Protein AF-A0A1J3H1W9-F1 (afdb_monomer)

Nearest PDB structures (foldseek):
  5lpb-assembly1_A  TM=8.791E-01  e=2.752E-02  Arabidopsis thaliana
  5lpy-assembly1_A  TM=8.837E-01  e=3.633E-02  Arabidopsis thaliana
  6bfn-assembly2_B  TM=8.108E-01  e=3.894E-02  Homo sapiens
  6bfn-assembly1_A  TM=8.126E-01  e=4.796E-02  Homo sapiens
  4oh4-assembly1_A  TM=7.152E-01  e=7.799E-02  Arabidopsis thaliana

InterPro domains:
  IPR011009 Protein kinase-like domain superfamily [SSF56112] (64-117)

Secondary structure (DSSP, 8-state):
-------------S-----------------PPPHHHHHHHHHHHHHHHHHHHHHHHHHHHHHHHHHHH-------S---------HHHHHHHTTTT-GGGEEEEETTEEEE----TT--

Solvent-accessible surface area (backbone atoms only — not comparable to full-atom values): 8213 Å² total; per-residue (Å²): 139,86,78,91,77,87,77,88,73,82,90,83,82,87,76,82,89,81,88,87,84,88,87,83,93,70,84,78,78,75,79,73,79,51,69,67,59,54,52,52,51,52,54,50,51,54,52,50,52,52,51,50,51,52,51,52,51,51,48,51,51,52,48,55,50,44,60,73,72,45,80,84,75,97,70,94,76,92,79,90,86,76,94,78,74,55,68,69,54,53,33,58,24,19,58,70,70,32,74,90,31,51,77,48,73,57,100,89,43,77,40,68,50,63,58,70,100,80,81,129

Organism: Noccaea caerulescens (NCBI:txid107243)

Radius of gyration: 38.76 Å; Cα contacts (8 Å, |Δi|>4): 37; chains: 1; bounding box: 93×37×86 Å

Sequence (120 aa):
VCFFRWDGSEFLGAFGDTPSISPQESPSDGKTISTGAIVAIVVSVVVFVVVLALGLVIWKRRLSYKTILRPQTHDDMTSPQSLQFDFTTIEAATDNFSRNNKLGQGGFGEVYKGMLPNET

Mean predicted aligned error: 20.29 Å

pLDDT: mean 75.04, std 21.11, range [35.28, 98.31]

Foldseek 3Di:
DDDDDDDDDDPPDDDDDDDDDDDDDDPPPPPDPDPVNVVVVVVVVVVVVVVVVVVVVVVVVVVVVCVVVDPDDDDDDDDDDDPDDDPVQVCVQQVNVDPVQWPDQDPVGTDGGGDGPPDD

Structure (mmCIF, N/CA/C/O backbone):
data_AF-A0A1J3H1W9-F1
#
_entry.id   AF-A0A1J3H1W9-F1
#
loop_
_atom_site.gro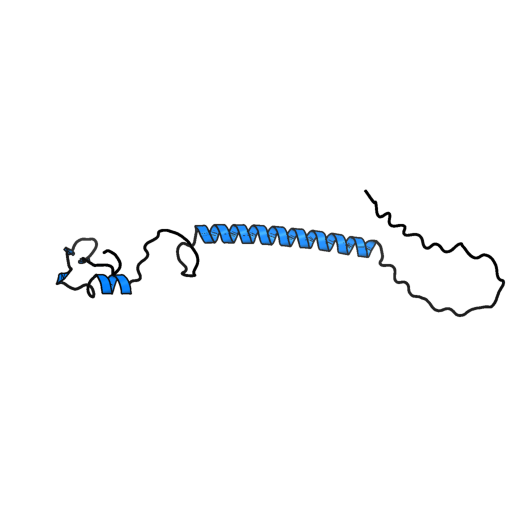up_PDB
_atom_site.id
_atom_site.type_symbol
_atom_site.label_atom_id
_atom_site.label_alt_id
_atom_site.label_comp_id
_atom_site.label_asym_id
_atom_site.label_entity_id
_atom_site.label_seq_id
_atom_site.pdbx_PDB_ins_code
_atom_site.Cartn_x
_atom_site.Cartn_y
_atom_site.Cartn_z
_atom_site.occupancy
_atom_site.B_iso_or_equiv
_atom_site.auth_seq_id
_atom_site.auth_comp_id
_atom_site.auth_asym_id
_atom_site.auth_atom_id
_atom_site.pdbx_PDB_model_num
ATOM 1 N N . VAL A 1 1 ? 22.747 29.450 -35.239 1.00 41.66 1 VAL A N 1
ATOM 2 C CA . VAL A 1 1 ? 22.534 27.988 -35.121 1.00 41.66 1 VAL A CA 1
ATOM 3 C C . VAL A 1 1 ? 23.808 27.329 -35.615 1.00 41.66 1 VAL A C 1
ATOM 5 O O . VAL A 1 1 ? 24.121 27.487 -36.786 1.00 41.66 1 VAL A O 1
ATOM 8 N N . CYS A 1 2 ? 24.604 26.735 -34.729 1.00 47.53 2 CYS A N 1
ATOM 9 C CA . CYS A 1 2 ? 25.845 26.062 -35.116 1.00 47.53 2 CYS A CA 1
ATOM 10 C C . CYS A 1 2 ? 25.562 24.563 -35.209 1.00 47.53 2 CYS A C 1
ATOM 12 O O . CYS A 1 2 ? 25.004 23.994 -34.273 1.00 47.53 2 CYS A O 1
ATOM 14 N N . PHE A 1 3 ? 25.925 23.940 -36.327 1.00 43.78 3 PHE A N 1
ATOM 15 C CA . PHE A 1 3 ? 25.802 22.499 -36.514 1.00 43.78 3 PHE A CA 1
ATOM 16 C C . PHE A 1 3 ? 27.185 21.875 -36.367 1.00 43.78 3 PHE A C 1
ATOM 18 O O . PHE A 1 3 ? 28.092 22.173 -37.140 1.00 43.78 3 PHE A O 1
ATOM 25 N N . PHE A 1 4 ? 27.343 21.013 -35.366 1.00 56.12 4 PHE A N 1
ATOM 26 C CA . PHE A 1 4 ? 28.483 20.110 -35.289 1.00 56.12 4 PHE A CA 1
ATOM 27 C C . PHE A 1 4 ? 28.358 19.109 -36.441 1.00 56.12 4 PHE A C 1
ATOM 29 O O . PHE A 1 4 ? 27.472 18.255 -36.432 1.00 56.12 4 PHE A O 1
ATOM 36 N N . ARG A 1 5 ? 29.214 19.235 -37.456 1.00 61.84 5 ARG A N 1
ATOM 37 C CA . ARG A 1 5 ? 29.368 18.218 -38.496 1.00 61.84 5 ARG A CA 1
ATOM 38 C C . ARG A 1 5 ? 30.590 17.385 -38.136 1.00 61.84 5 ARG A C 1
ATOM 40 O O . ARG A 1 5 ? 31.707 17.884 -38.163 1.00 61.84 5 ARG A O 1
ATOM 47 N N . TRP A 1 6 ? 30.345 16.142 -37.741 1.00 53.97 6 TRP A N 1
ATOM 48 C CA . TRP A 1 6 ? 31.389 15.155 -37.500 1.00 53.97 6 TRP A CA 1
ATOM 49 C C . TRP A 1 6 ? 31.898 14.649 -38.851 1.00 53.97 6 TRP A C 1
ATOM 51 O O . TRP A 1 6 ? 31.102 14.150 -39.648 1.00 53.97 6 TRP A O 1
ATOM 61 N N . ASP A 1 7 ? 33.191 14.813 -39.112 1.00 58.03 7 ASP A N 1
ATOM 62 C CA . ASP A 1 7 ? 33.868 14.238 -40.271 1.00 58.03 7 ASP A CA 1
ATOM 63 C C . ASP A 1 7 ? 34.776 13.106 -39.783 1.00 58.03 7 ASP A C 1
ATOM 65 O O . ASP A 1 7 ? 35.567 13.289 -38.860 1.00 58.03 7 ASP A O 1
ATOM 69 N N . GLY A 1 8 ? 34.572 11.909 -40.330 1.00 64.94 8 GLY A N 1
ATOM 70 C CA . GLY A 1 8 ? 35.212 10.669 -39.879 1.00 64.94 8 GLY A CA 1
ATOM 71 C C . GLY A 1 8 ? 36.403 10.237 -40.732 1.00 64.94 8 GLY A C 1
ATOM 72 O O . GLY A 1 8 ? 36.894 9.128 -40.542 1.00 64.94 8 GLY A O 1
ATOM 73 N N . SER A 1 9 ? 36.840 11.051 -41.695 1.00 59.62 9 SER A N 1
ATOM 74 C CA . SER A 1 9 ? 37.999 10.735 -42.531 1.00 59.62 9 SER A CA 1
ATOM 75 C C . SER A 1 9 ? 39.294 11.228 -41.891 1.00 59.62 9 SER A C 1
ATOM 77 O O . SER A 1 9 ? 39.474 12.429 -41.686 1.00 59.62 9 SER A O 1
ATOM 79 N N . GLU A 1 10 ? 40.222 10.308 -41.619 1.00 56.19 10 GLU A N 1
ATOM 80 C CA . GLU A 1 10 ? 41.610 10.659 -41.320 1.00 56.19 10 GLU A CA 1
ATOM 81 C C . GLU A 1 10 ? 42.215 11.412 -42.512 1.00 56.19 10 GLU A C 1
ATOM 83 O O . GLU A 1 10 ? 42.311 10.903 -43.629 1.00 56.19 10 GLU A O 1
ATOM 88 N N . PHE A 1 11 ? 42.622 12.655 -42.265 1.00 59.28 11 PHE A N 1
ATOM 89 C CA . PHE A 1 11 ? 43.325 13.520 -43.209 1.00 59.28 11 PHE A CA 1
ATOM 90 C C . PHE A 1 11 ? 44.780 13.042 -43.381 1.00 59.28 11 PHE A C 1
ATOM 92 O O . PHE A 1 11 ? 45.723 13.685 -42.927 1.00 59.28 11 PHE A O 1
ATOM 99 N N . LEU A 1 12 ? 44.994 11.893 -44.021 1.00 58.00 12 LEU A N 1
ATOM 100 C CA . LEU A 1 12 ? 46.334 11.385 -44.342 1.00 58.00 12 LEU A CA 1
ATOM 101 C C . LEU A 1 12 ? 46.564 11.433 -45.853 1.00 58.00 12 LEU A C 1
ATOM 103 O O . LEU A 1 12 ? 46.440 10.449 -46.572 1.00 58.00 12 LEU A O 1
ATOM 107 N N . GLY A 1 13 ? 46.893 12.637 -46.325 1.00 55.28 13 GLY A N 1
ATOM 108 C CA . GLY A 1 13 ? 47.279 12.899 -47.714 1.00 55.28 13 GLY A CA 1
ATOM 109 C C . GLY A 1 13 ? 48.055 14.204 -47.918 1.00 55.28 13 GLY A C 1
ATOM 110 O O . GLY A 1 13 ? 48.018 14.754 -49.012 1.00 55.28 13 GLY A O 1
ATOM 111 N N . ALA A 1 14 ? 48.712 14.743 -46.881 1.00 52.50 14 ALA A N 1
ATOM 112 C CA . ALA A 1 14 ? 49.327 16.076 -46.934 1.00 52.50 14 ALA A CA 1
ATOM 113 C C . ALA A 1 14 ? 50.858 16.103 -47.102 1.00 52.50 14 ALA A C 1
ATOM 115 O O . ALA A 1 14 ? 51.410 17.187 -47.266 1.00 52.50 14 ALA A O 1
ATOM 116 N N . PHE A 1 15 ? 51.561 14.965 -47.109 1.00 48.50 15 PHE A N 1
ATOM 117 C CA . PHE A 1 15 ? 53.015 14.959 -47.308 1.00 48.50 15 PHE A CA 1
ATOM 118 C C . PHE A 1 15 ? 53.417 13.879 -48.310 1.00 48.50 15 PHE A C 1
ATOM 120 O O . PHE A 1 15 ? 53.381 12.688 -48.011 1.00 48.50 15 PHE A O 1
ATOM 127 N N . GLY A 1 16 ? 53.738 14.327 -49.523 1.00 49.72 16 GLY A N 1
ATOM 128 C CA . GLY A 1 16 ? 54.324 13.508 -50.573 1.00 49.72 16 GLY A CA 1
ATOM 129 C C . GLY A 1 16 ? 55.804 13.204 -50.323 1.00 49.72 16 GLY A C 1
ATOM 130 O O . GLY A 1 16 ? 56.523 13.997 -49.720 1.00 49.72 16 GLY A O 1
ATOM 131 N N . ASP A 1 17 ? 56.197 12.042 -50.841 1.00 50.47 17 ASP A N 1
ATOM 132 C CA . ASP A 1 17 ? 57.512 11.640 -51.345 1.00 50.47 17 ASP A CA 1
ATOM 133 C C . ASP A 1 17 ? 58.746 11.738 -50.427 1.00 50.47 17 ASP A C 1
ATOM 135 O O . ASP A 1 17 ? 59.405 12.768 -50.292 1.00 50.47 17 ASP A O 1
ATOM 139 N N . THR A 1 18 ? 59.193 10.582 -49.920 1.00 41.38 18 THR A N 1
ATOM 140 C CA . THR A 1 18 ? 60.617 10.314 -49.633 1.00 41.38 18 THR A CA 1
ATOM 141 C C . THR A 1 18 ? 60.917 8.819 -49.864 1.00 41.38 18 THR A C 1
ATOM 143 O O . THR A 1 18 ? 60.134 7.982 -49.412 1.00 41.38 18 THR A O 1
ATOM 146 N N . PRO A 1 19 ? 62.002 8.429 -50.570 1.00 52.69 19 PRO A N 1
ATOM 147 C CA . PRO A 1 19 ? 62.242 7.031 -50.916 1.00 52.69 19 PRO A CA 1
ATOM 148 C C . PRO A 1 19 ? 62.961 6.243 -49.802 1.00 52.69 19 PRO A C 1
ATOM 150 O O . PRO A 1 19 ? 63.997 6.657 -49.295 1.00 52.69 19 PRO A O 1
ATOM 153 N N . SER A 1 20 ? 62.406 5.058 -49.518 1.00 45.53 20 SER A N 1
ATOM 154 C CA . SER A 1 20 ? 63.030 3.785 -49.104 1.00 45.53 20 SER A CA 1
ATOM 155 C C . SER A 1 20 ? 64.060 3.739 -47.954 1.00 45.53 20 SER A C 1
ATOM 157 O O . SER A 1 20 ? 65.255 3.912 -48.183 1.00 45.53 20 SER A O 1
ATOM 159 N N . ILE A 1 21 ? 63.621 3.225 -46.792 1.00 38.38 21 ILE A N 1
ATOM 160 C CA . ILE A 1 21 ? 64.346 2.254 -45.939 1.00 38.38 21 ILE A CA 1
ATOM 161 C C . ILE A 1 21 ? 63.318 1.269 -45.328 1.00 38.38 21 ILE A C 1
ATOM 163 O O . ILE A 1 21 ? 62.226 1.668 -44.937 1.00 38.38 21 ILE A O 1
ATOM 167 N N . SER A 1 22 ? 63.657 -0.024 -45.333 1.00 46.31 22 SER A N 1
ATOM 168 C CA . SER A 1 22 ? 62.832 -1.202 -44.975 1.00 46.31 22 SER A CA 1
ATOM 169 C C . SER A 1 22 ? 62.837 -1.502 -43.446 1.00 46.31 22 SER A C 1
ATOM 171 O O . SER A 1 22 ? 63.499 -0.777 -42.706 1.00 46.31 22 SER A O 1
ATOM 173 N N . PRO A 1 23 ? 62.183 -2.565 -42.925 1.00 51.12 23 PRO A N 1
ATOM 174 C CA . PRO A 1 23 ? 60.836 -2.572 -42.353 1.00 51.12 23 PRO A CA 1
ATOM 175 C C . PRO A 1 23 ? 60.838 -2.863 -40.835 1.00 51.12 23 PRO A C 1
ATOM 177 O O . PRO A 1 23 ? 61.469 -3.815 -40.380 1.00 51.12 23 PRO A O 1
ATOM 180 N N . GLN A 1 24 ? 60.067 -2.117 -40.039 1.00 35.28 24 GLN A N 1
ATOM 181 C CA . GLN A 1 24 ? 59.747 -2.532 -38.668 1.00 35.28 24 GLN A CA 1
ATOM 182 C C . GLN A 1 24 ? 58.232 -2.534 -38.471 1.00 35.28 24 GLN A C 1
ATOM 184 O O . GLN A 1 24 ? 57.605 -1.534 -38.133 1.00 35.28 24 GLN A O 1
ATOM 189 N N . GLU A 1 25 ? 57.664 -3.703 -38.747 1.00 43.56 25 GLU A N 1
ATOM 190 C CA . GLU A 1 25 ? 56.292 -4.090 -38.464 1.00 43.56 25 GLU A CA 1
ATOM 191 C C . GLU A 1 25 ? 56.029 -3.985 -36.956 1.00 43.56 25 GLU A C 1
ATOM 193 O O . GLU A 1 25 ? 56.627 -4.678 -36.135 1.00 43.56 25 GLU A O 1
ATOM 198 N N . SER A 1 26 ? 55.143 -3.068 -36.587 1.00 37.81 26 SER A N 1
ATOM 199 C CA . SER A 1 26 ? 54.400 -3.105 -35.332 1.00 37.81 26 SER A CA 1
ATOM 200 C C . SER A 1 26 ? 52.935 -3.099 -35.743 1.00 37.81 26 SER A C 1
ATOM 202 O O . SER A 1 26 ? 52.509 -2.109 -36.342 1.00 37.81 26 SER A O 1
ATOM 204 N N . PRO A 1 27 ? 52.147 -4.156 -35.488 1.00 46.91 27 PRO A N 1
ATOM 205 C CA . PRO A 1 27 ? 50.719 -4.049 -35.676 1.00 46.91 27 PRO A CA 1
ATOM 206 C C . PRO A 1 27 ? 50.221 -3.139 -34.553 1.00 46.91 27 PRO A C 1
ATOM 208 O O . PRO A 1 27 ? 50.090 -3.555 -33.402 1.00 46.91 27 PRO A O 1
ATOM 211 N N . SER A 1 28 ? 49.975 -1.865 -34.865 1.00 51.34 28 SER A N 1
ATOM 212 C CA . SER A 1 28 ? 48.983 -1.112 -34.114 1.00 51.34 28 SER A CA 1
ATOM 213 C C . SER A 1 28 ? 47.662 -1.809 -34.397 1.00 51.34 28 SER A C 1
ATOM 215 O O . SER A 1 28 ? 47.003 -1.570 -35.406 1.00 51.34 28 SER A O 1
ATOM 217 N N . ASP A 1 29 ? 47.333 -2.758 -33.525 1.00 50.81 29 ASP A N 1
ATOM 218 C CA . ASP A 1 29 ? 46.083 -3.501 -33.527 1.00 50.81 29 ASP A CA 1
ATOM 219 C C . ASP A 1 29 ? 44.971 -2.509 -33.144 1.00 50.81 29 ASP A C 1
ATOM 221 O O . ASP A 1 29 ? 44.477 -2.443 -32.016 1.00 50.81 29 ASP A O 1
ATOM 225 N N . GLY A 1 30 ? 44.659 -1.617 -34.085 1.00 59.19 30 GLY A N 1
ATOM 226 C CA . GLY A 1 30 ? 43.567 -0.668 -34.036 1.00 59.19 30 GLY A CA 1
ATOM 227 C C . GLY A 1 30 ? 42.290 -1.467 -34.171 1.00 59.19 30 GLY A C 1
ATOM 228 O O . GLY A 1 30 ? 41.731 -1.587 -35.261 1.00 59.19 30 GLY A O 1
ATOM 229 N N . LYS A 1 31 ? 41.867 -2.087 -33.067 1.00 64.94 31 LYS A N 1
ATOM 230 C CA . LYS A 1 31 ? 40.690 -2.946 -33.032 1.00 64.94 31 LYS A CA 1
ATOM 231 C C . LYS A 1 31 ? 39.439 -2.100 -33.228 1.00 64.94 31 LYS A C 1
ATOM 233 O O . LYS A 1 31 ? 38.794 -1.662 -32.278 1.00 64.94 31 LYS A O 1
ATOM 238 N N . THR A 1 32 ? 39.104 -1.864 -34.487 1.00 74.94 32 THR A N 1
ATOM 239 C CA . THR A 1 32 ? 37.828 -1.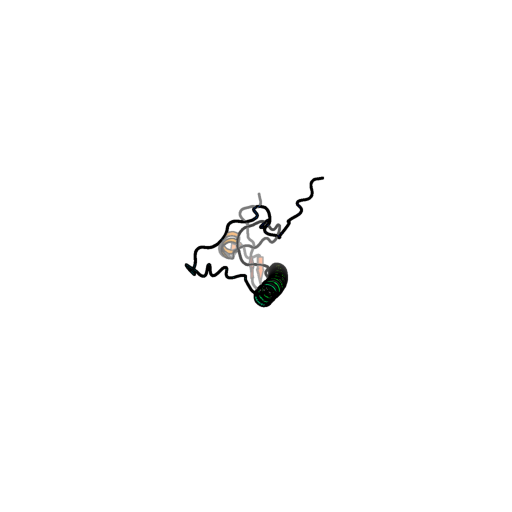293 -34.890 1.00 74.94 32 THR A CA 1
ATOM 240 C C . THR A 1 32 ? 36.733 -2.286 -34.504 1.00 74.94 32 THR A C 1
ATOM 242 O O . THR A 1 32 ? 36.784 -3.478 -34.815 1.00 74.94 32 THR A O 1
ATOM 245 N N . ILE A 1 33 ? 35.764 -1.821 -33.717 1.00 79.38 33 ILE A N 1
ATOM 246 C CA . ILE A 1 33 ? 34.630 -2.648 -33.305 1.00 79.38 33 ILE A CA 1
ATOM 247 C C . ILE A 1 33 ? 33.822 -2.958 -34.566 1.00 79.38 33 ILE A C 1
ATOM 249 O O . ILE A 1 33 ? 33.425 -2.045 -35.289 1.00 79.38 33 ILE A O 1
ATOM 253 N N . SER A 1 34 ? 33.581 -4.240 -34.841 1.00 87.12 34 SER A N 1
ATOM 254 C CA . SER A 1 34 ? 32.844 -4.636 -36.040 1.00 87.12 34 SER A CA 1
ATOM 255 C C . SER A 1 34 ? 31.425 -4.061 -36.021 1.00 87.12 34 SER A C 1
ATOM 257 O O . SER A 1 34 ? 30.769 -4.004 -34.978 1.00 87.12 34 SER A O 1
ATOM 259 N N . THR A 1 35 ? 30.906 -3.677 -37.187 1.00 89.94 35 THR A N 1
ATOM 260 C CA . THR A 1 35 ? 29.536 -3.154 -37.327 1.00 89.94 35 THR A CA 1
ATOM 261 C C . THR A 1 35 ? 28.495 -4.100 -36.718 1.00 89.94 35 THR A C 1
ATOM 263 O O . THR A 1 35 ? 27.543 -3.648 -36.087 1.00 89.94 35 THR A O 1
ATOM 266 N N . GLY A 1 36 ? 28.709 -5.418 -36.823 1.00 88.50 36 GLY A N 1
ATOM 267 C CA . GLY A 1 36 ? 27.851 -6.426 -36.196 1.00 88.50 36 GLY A CA 1
ATOM 268 C C . GLY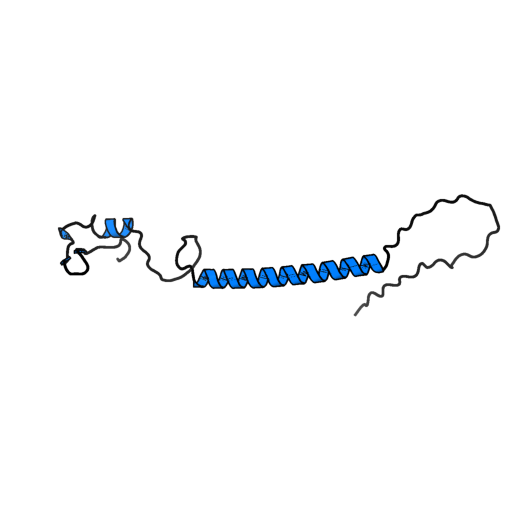 A 1 36 ? 27.828 -6.346 -34.665 1.00 88.50 36 GLY A C 1
ATOM 269 O O . GLY A 1 36 ? 26.761 -6.473 -34.066 1.00 88.50 36 GLY A O 1
ATOM 270 N N . ALA A 1 37 ? 28.969 -6.066 -34.026 1.00 91.31 37 ALA A N 1
ATOM 271 C CA . ALA A 1 37 ? 29.028 -5.866 -32.579 1.00 91.31 37 ALA A CA 1
ATOM 272 C C . ALA A 1 37 ? 28.282 -4.592 -32.148 1.00 91.31 37 ALA A C 1
ATOM 274 O O . ALA A 1 37 ? 27.569 -4.610 -31.147 1.00 91.31 37 ALA A O 1
ATOM 275 N N . ILE A 1 38 ? 28.368 -3.514 -32.934 1.00 91.62 38 ILE A N 1
ATOM 276 C CA . ILE A 1 38 ? 27.634 -2.266 -32.663 1.00 91.62 38 ILE A CA 1
ATOM 277 C C . ILE A 1 38 ? 26.121 -2.507 -32.733 1.00 91.62 38 ILE A C 1
ATOM 279 O O . ILE A 1 38 ? 25.396 -2.138 -31.809 1.00 91.62 38 ILE A O 1
ATOM 283 N N . VAL A 1 39 ? 25.640 -3.175 -33.787 1.00 95.44 39 VAL A N 1
ATOM 284 C CA . VAL A 1 39 ? 24.210 -3.490 -33.945 1.00 95.44 39 VAL A CA 1
ATOM 285 C C . VAL A 1 39 ? 23.705 -4.348 -32.783 1.00 95.44 39 VAL A C 1
ATOM 287 O O . VAL A 1 39 ? 22.652 -4.050 -32.221 1.00 95.44 39 VAL A O 1
ATOM 290 N N . ALA A 1 40 ? 24.468 -5.363 -32.366 1.00 96.12 40 ALA A N 1
ATOM 291 C CA . ALA A 1 40 ? 24.096 -6.217 -31.238 1.00 96.12 40 ALA A CA 1
ATOM 292 C C . ALA A 1 40 ? 23.961 -5.429 -29.921 1.00 96.12 40 ALA A C 1
ATOM 294 O O . ALA A 1 40 ? 22.992 -5.624 -29.183 1.00 96.12 40 ALA A O 1
ATOM 295 N N . ILE A 1 41 ? 24.888 -4.504 -29.645 1.00 96.19 41 ILE A N 1
ATOM 296 C CA . ILE A 1 41 ? 24.834 -3.642 -28.455 1.00 96.19 41 ILE A CA 1
ATOM 297 C C . ILE A 1 41 ? 23.595 -2.745 -28.502 1.00 96.19 41 ILE A C 1
ATOM 299 O O . ILE A 1 41 ? 22.854 -2.682 -27.523 1.00 96.19 41 ILE A O 1
ATOM 303 N N . VAL A 1 42 ? 23.330 -2.093 -29.637 1.00 96.69 42 VAL A N 1
ATOM 304 C CA . VAL A 1 42 ? 22.175 -1.192 -29.782 1.00 96.69 42 VAL A CA 1
ATOM 305 C C . VAL A 1 42 ? 20.863 -1.945 -29.567 1.00 96.69 42 VAL A C 1
ATOM 307 O O . VAL A 1 42 ? 20.022 -1.494 -28.791 1.00 96.69 42 VAL A O 1
ATOM 310 N N . VAL A 1 43 ? 20.702 -3.116 -30.190 1.00 97.88 43 VAL A N 1
ATOM 311 C CA . VAL A 1 43 ? 19.502 -3.949 -30.014 1.00 97.88 43 VAL A CA 1
ATOM 312 C C . VAL A 1 43 ? 19.338 -4.360 -28.550 1.00 97.88 43 VAL A C 1
ATOM 314 O O . VAL A 1 43 ? 18.243 -4.236 -28.002 1.00 97.88 43 VAL A O 1
ATOM 317 N N . SER A 1 44 ? 20.422 -4.779 -27.892 1.00 97.81 44 SER A N 1
ATOM 318 C CA . SER A 1 44 ? 20.409 -5.146 -26.472 1.00 97.81 44 SER A CA 1
ATOM 319 C C . SER A 1 44 ? 19.953 -3.987 -25.577 1.00 97.81 44 SER A C 1
ATOM 321 O O . SER A 1 44 ? 19.063 -4.157 -24.741 1.00 97.81 44 SER A O 1
ATOM 323 N N . VAL A 1 45 ? 20.490 -2.782 -25.799 1.00 98.00 45 VAL A N 1
ATOM 324 C CA . VAL A 1 45 ? 20.120 -1.580 -25.036 1.00 98.00 45 VAL A CA 1
ATOM 325 C C . VAL A 1 45 ? 18.646 -1.230 -25.240 1.00 98.00 45 VAL A C 1
ATOM 327 O O . VAL A 1 45 ? 17.945 -0.969 -24.263 1.00 98.00 45 VAL A O 1
ATOM 330 N N . VAL A 1 46 ? 18.145 -1.269 -26.478 1.00 98.19 46 VAL A N 1
ATOM 331 C CA . VAL A 1 46 ? 16.732 -0.973 -26.773 1.00 98.19 46 VAL A CA 1
ATOM 332 C C . VAL A 1 46 ? 15.810 -1.968 -26.070 1.00 98.19 46 VAL A C 1
ATOM 334 O O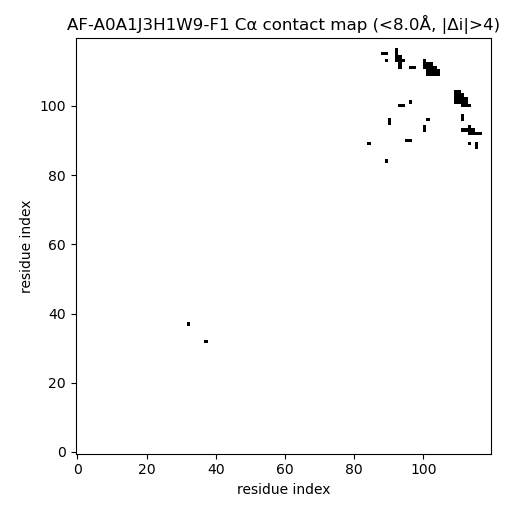 . VAL A 1 46 ? 14.858 -1.555 -25.405 1.00 98.19 46 VAL A O 1
ATOM 337 N N . VAL A 1 47 ? 16.107 -3.268 -26.155 1.00 98.31 47 VAL A N 1
ATOM 338 C CA . VAL A 1 47 ? 15.315 -4.309 -25.482 1.00 98.31 47 VAL A CA 1
ATOM 339 C C . VAL A 1 47 ? 15.324 -4.100 -23.968 1.00 98.31 47 VAL A C 1
ATOM 341 O O . VAL A 1 47 ? 14.267 -4.136 -23.338 1.00 98.31 47 VAL A O 1
ATOM 344 N N . PHE A 1 48 ? 16.487 -3.815 -23.380 1.00 98.19 48 PHE A N 1
ATOM 345 C CA . PHE A 1 48 ? 16.613 -3.573 -21.945 1.00 98.19 48 PHE A CA 1
ATOM 346 C C . PHE A 1 48 ? 15.795 -2.359 -21.482 1.00 98.19 48 PHE A C 1
ATOM 348 O O . PHE A 1 48 ? 15.049 -2.453 -20.507 1.00 98.19 48 PHE A O 1
ATOM 355 N N . VAL A 1 49 ? 15.863 -1.241 -22.213 1.00 98.12 49 VAL A N 1
ATOM 356 C CA . VAL A 1 49 ? 15.086 -0.027 -21.908 1.00 98.12 49 VAL A CA 1
ATOM 357 C C . VAL A 1 49 ? 13.583 -0.297 -21.988 1.00 98.12 49 VAL A C 1
ATOM 359 O O . VAL A 1 49 ? 12.841 0.130 -21.102 1.00 98.12 49 VAL A O 1
ATOM 362 N N . VAL A 1 50 ? 13.124 -1.042 -22.999 1.00 98.25 50 VAL A N 1
ATOM 363 C CA . VAL A 1 50 ? 11.706 -1.413 -23.137 1.00 98.25 50 VAL A CA 1
ATOM 364 C C . VAL A 1 50 ? 11.252 -2.289 -21.969 1.00 98.25 50 VAL A C 1
ATOM 366 O O . VAL A 1 50 ? 10.209 -2.017 -21.372 1.00 98.25 50 VAL A O 1
ATOM 369 N N . VAL A 1 51 ? 12.038 -3.300 -21.591 1.00 98.00 51 VAL A N 1
ATOM 370 C CA . VAL A 1 51 ? 11.719 -4.181 -20.455 1.00 98.00 51 VAL A CA 1
ATOM 371 C C . VAL A 1 51 ? 11.670 -3.397 -19.143 1.00 98.00 51 VAL A C 1
ATOM 373 O O . VAL A 1 51 ? 10.725 -3.570 -18.371 1.00 98.00 51 VAL A O 1
ATOM 376 N N . LEU A 1 52 ? 12.626 -2.495 -18.904 1.00 97.62 52 LEU A N 1
ATOM 377 C CA . LEU A 1 52 ? 12.614 -1.630 -17.724 1.00 97.62 52 LEU A CA 1
ATOM 378 C C . LEU A 1 52 ? 11.396 -0.705 -17.706 1.00 97.62 52 LEU A C 1
ATOM 380 O O . LEU A 1 52 ? 10.732 -0.601 -16.677 1.00 97.62 52 LEU A O 1
ATOM 384 N N . ALA A 1 53 ? 11.061 -0.068 -18.829 1.00 97.44 53 ALA A N 1
ATOM 385 C CA . ALA A 1 53 ? 9.890 0.799 -18.921 1.00 97.44 53 ALA A CA 1
ATOM 386 C C . ALA A 1 53 ? 8.596 0.027 -18.620 1.00 97.44 53 ALA A C 1
ATOM 388 O O . ALA A 1 53 ? 7.792 0.471 -17.798 1.00 97.44 53 ALA A O 1
ATOM 389 N N . LEU A 1 54 ? 8.416 -1.158 -19.212 1.00 97.44 54 LEU A N 1
ATOM 390 C CA . LEU A 1 54 ? 7.267 -2.026 -18.937 1.00 97.44 54 LEU A CA 1
ATOM 391 C C . LEU A 1 54 ? 7.234 -2.471 -17.470 1.00 97.44 54 LEU A C 1
ATOM 393 O O . LEU A 1 54 ? 6.183 -2.391 -16.832 1.00 97.44 54 LEU A O 1
ATOM 397 N N . GLY A 1 55 ? 8.377 -2.875 -16.910 1.00 96.50 55 GLY A N 1
ATOM 398 C CA . GLY A 1 55 ? 8.508 -3.248 -15.503 1.00 96.50 55 GLY A CA 1
ATOM 399 C C . GLY A 1 55 ? 8.126 -2.109 -14.557 1.00 96.50 55 GLY A C 1
ATOM 400 O O . GLY A 1 55 ? 7.319 -2.310 -13.649 1.00 96.50 55 GLY A O 1
ATOM 401 N N . LEU A 1 56 ? 8.620 -0.893 -14.808 1.00 96.06 56 LEU A N 1
ATOM 402 C CA . LEU A 1 56 ? 8.292 0.304 -14.028 1.00 96.06 56 LEU A CA 1
ATOM 403 C C . LEU A 1 56 ? 6.815 0.691 -14.157 1.00 96.06 56 LEU A C 1
ATOM 405 O O . LEU A 1 56 ? 6.194 1.056 -13.158 1.00 96.06 56 LEU A O 1
ATOM 409 N N . VAL A 1 57 ? 6.226 0.583 -15.351 1.00 96.50 57 VAL A N 1
ATOM 410 C CA . VAL A 1 57 ? 4.793 0.843 -15.572 1.00 96.50 57 VAL A CA 1
ATOM 411 C C . VAL A 1 57 ? 3.935 -0.168 -14.815 1.00 96.50 57 VAL A C 1
ATOM 413 O O . VAL A 1 57 ? 2.980 0.223 -14.139 1.00 96.50 57 VAL A O 1
ATOM 416 N N . ILE A 1 58 ? 4.276 -1.457 -14.883 1.00 95.69 58 ILE A N 1
ATOM 417 C CA . ILE A 1 58 ? 3.566 -2.514 -14.155 1.00 95.69 58 ILE A CA 1
ATOM 418 C C . ILE A 1 58 ? 3.726 -2.312 -12.649 1.00 95.69 58 ILE A C 1
ATOM 420 O O . ILE A 1 58 ? 2.733 -2.387 -11.927 1.00 95.69 58 ILE A O 1
ATOM 424 N N . TRP A 1 59 ? 4.931 -2.008 -12.162 1.00 92.25 59 TRP A N 1
ATOM 425 C CA . TRP A 1 59 ? 5.168 -1.765 -10.740 1.00 92.25 59 TRP A CA 1
ATOM 426 C C . TRP A 1 59 ? 4.400 -0.536 -10.251 1.00 92.25 59 TRP A C 1
ATOM 428 O O . TRP A 1 59 ? 3.672 -0.644 -9.266 1.00 92.25 59 TRP A O 1
ATOM 438 N N . LYS A 1 60 ? 4.443 0.593 -10.969 1.00 89.06 60 LYS A N 1
ATOM 439 C CA . LYS A 1 60 ? 3.635 1.775 -10.631 1.00 89.06 60 LYS A CA 1
ATOM 440 C C . LYS A 1 60 ? 2.146 1.451 -10.599 1.00 89.06 60 LYS A C 1
ATOM 442 O O . LYS A 1 60 ? 1.484 1.776 -9.621 1.00 89.06 60 LYS A O 1
ATOM 447 N N . ARG A 1 61 ? 1.626 0.746 -11.610 1.00 87.88 61 ARG A N 1
ATOM 448 C CA . ARG A 1 61 ? 0.217 0.318 -11.643 1.00 87.88 61 ARG A CA 1
ATOM 449 C C . ARG A 1 61 ? -0.138 -0.583 -10.466 1.00 87.88 61 ARG A C 1
ATOM 451 O O . ARG A 1 61 ? -1.173 -0.378 -9.843 1.00 87.88 61 ARG A O 1
ATOM 458 N N . ARG A 1 62 ? 0.716 -1.554 -10.137 1.00 84.75 62 ARG A N 1
ATOM 459 C CA . ARG A 1 62 ? 0.541 -2.456 -8.987 1.00 84.75 62 ARG A CA 1
ATOM 460 C C . ARG A 1 62 ? 0.598 -1.701 -7.665 1.00 84.75 62 ARG A C 1
ATOM 462 O O . ARG A 1 62 ? -0.161 -2.045 -6.766 1.00 84.75 62 ARG A O 1
ATOM 469 N N . LEU A 1 63 ? 1.473 -0.703 -7.544 1.00 77.69 63 LEU A N 1
ATOM 470 C CA . LEU A 1 63 ? 1.584 0.124 -6.350 1.00 77.69 63 LEU A CA 1
ATOM 471 C C . LEU A 1 63 ? 0.342 0.998 -6.194 1.00 77.69 63 LEU A C 1
ATOM 473 O O . LEU A 1 63 ? -0.265 0.937 -5.141 1.00 77.69 63 LEU A O 1
ATOM 477 N N . SER A 1 64 ? -0.119 1.678 -7.248 1.00 73.56 64 SER A N 1
ATOM 478 C CA . SER A 1 64 ? -1.378 2.435 -7.221 1.00 73.56 64 SER A CA 1
ATOM 479 C C . SER A 1 64 ? -2.584 1.550 -6.894 1.00 73.56 64 SER A C 1
ATOM 481 O O . SER A 1 64 ? -3.431 1.941 -6.100 1.00 73.56 64 SER A O 1
ATOM 483 N N . TYR A 1 65 ? -2.642 0.328 -7.435 1.00 68.44 65 TYR A N 1
ATOM 484 C CA . TYR A 1 65 ? -3.695 -0.634 -7.094 1.00 68.44 65 TYR A CA 1
ATOM 485 C C . TYR A 1 65 ? -3.598 -1.083 -5.632 1.00 68.44 65 TYR A C 1
ATOM 487 O O . TYR A 1 65 ? -4.613 -1.202 -4.959 1.00 68.44 65 TYR A O 1
ATOM 495 N N . LYS A 1 66 ? -2.380 -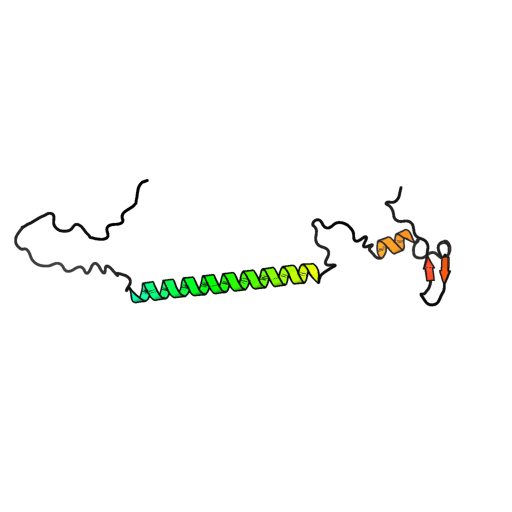1.299 -5.116 1.00 61.66 66 LYS A N 1
ATOM 496 C CA . LYS A 1 66 ? -2.144 -1.603 -3.699 1.00 61.66 66 LYS A CA 1
ATOM 497 C C . LYS A 1 66 ? -2.442 -0.412 -2.790 1.00 61.66 66 LYS A C 1
ATOM 499 O O . LYS A 1 66 ? -2.924 -0.658 -1.704 1.00 61.66 66 LYS A O 1
ATOM 504 N N . THR A 1 67 ? -2.211 0.830 -3.201 1.00 63.38 67 THR A N 1
ATOM 505 C CA . THR A 1 67 ? -2.590 2.029 -2.435 1.00 63.38 67 THR A CA 1
ATOM 506 C C . THR A 1 67 ? -4.111 2.174 -2.360 1.00 63.38 67 THR A C 1
ATOM 508 O O . THR A 1 67 ? -4.627 2.590 -1.333 1.00 63.38 67 THR A O 1
ATOM 511 N N . ILE A 1 68 ? -4.841 1.763 -3.404 1.00 61.84 68 ILE A N 1
ATOM 512 C CA . ILE A 1 68 ? -6.314 1.737 -3.401 1.00 61.84 68 ILE A CA 1
ATOM 513 C C . ILE A 1 68 ? -6.866 0.528 -2.611 1.00 61.84 68 ILE A C 1
ATOM 515 O O . ILE A 1 68 ? -7.905 0.646 -1.972 1.00 61.84 68 ILE A O 1
ATOM 519 N N . LEU A 1 69 ? -6.181 -0.628 -2.619 1.00 58.50 69 LEU A N 1
ATOM 520 C CA . LEU A 1 69 ? -6.606 -1.863 -1.923 1.00 58.50 69 LEU A CA 1
ATOM 521 C C . LEU A 1 69 ? -6.016 -2.060 -0.514 1.00 58.50 69 LEU A C 1
ATOM 523 O O . LEU A 1 69 ? -6.429 -2.988 0.178 1.00 58.50 69 LEU A O 1
ATOM 527 N N . ARG A 1 70 ? -5.051 -1.243 -0.083 1.00 49.38 70 ARG A N 1
ATOM 528 C CA . ARG A 1 70 ? -4.525 -1.217 1.289 1.00 49.38 70 ARG A CA 1
ATOM 529 C C . ARG A 1 70 ? -4.989 0.065 1.980 1.00 49.38 70 ARG A C 1
ATOM 531 O O . ARG A 1 70 ? -4.195 0.994 2.110 1.00 49.38 70 ARG A O 1
ATOM 538 N N . PRO A 1 71 ? -6.232 0.137 2.477 1.00 47.28 71 PRO A N 1
ATOM 539 C CA . PRO A 1 71 ? -6.425 0.902 3.689 1.00 47.28 71 PRO A CA 1
ATOM 540 C C . PRO A 1 71 ? -5.693 0.124 4.798 1.00 47.28 71 PRO A C 1
ATOM 542 O O . PRO A 1 71 ? -5.891 -1.080 4.945 1.00 47.28 71 PRO A O 1
ATOM 545 N N . GLN A 1 72 ? -4.848 0.800 5.569 1.00 49.69 72 GLN A N 1
ATOM 546 C CA . GLN A 1 72 ? -4.197 0.296 6.789 1.00 49.69 72 GLN A CA 1
ATOM 547 C C . GLN A 1 72 ? -2.947 -0.575 6.622 1.00 49.69 72 GLN A C 1
ATOM 549 O O . GLN A 1 72 ? -2.954 -1.781 6.848 1.00 49.69 72 GLN A O 1
ATOM 554 N N . THR A 1 73 ? -1.815 0.077 6.380 1.00 45.38 73 THR A N 1
ATOM 555 C CA . THR A 1 73 ? -0.625 -0.203 7.194 1.00 45.38 73 THR A CA 1
ATOM 556 C C . THR A 1 73 ? 0.006 1.133 7.542 1.00 45.38 73 THR A C 1
ATOM 558 O O . THR A 1 73 ? 0.449 1.858 6.660 1.00 45.38 73 THR A O 1
ATOM 561 N N . HIS A 1 74 ? -0.078 1.438 8.829 1.00 47.91 74 HIS A N 1
ATOM 562 C CA . HIS A 1 74 ? 0.524 2.530 9.571 1.00 47.91 74 HIS A CA 1
ATOM 563 C C . HIS A 1 74 ? 1.969 2.807 9.121 1.00 47.91 74 HIS A C 1
ATOM 565 O O . HIS A 1 74 ? 2.870 2.096 9.539 1.00 47.91 74 HIS A O 1
ATOM 571 N N . ASP A 1 75 ? 2.166 3.811 8.267 1.00 49.06 75 ASP A N 1
ATOM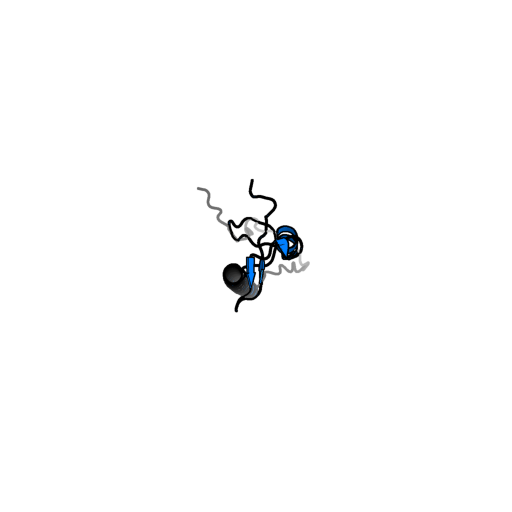 572 C CA . ASP A 1 75 ? 3.440 4.506 8.061 1.00 49.06 75 ASP A CA 1
ATOM 573 C C . ASP A 1 75 ? 3.134 5.925 7.552 1.00 49.06 75 ASP A C 1
ATOM 575 O O . ASP A 1 75 ? 2.332 6.124 6.635 1.00 49.06 75 ASP A O 1
ATOM 579 N N . ASP A 1 76 ? 3.740 6.901 8.221 1.00 56.06 76 ASP A N 1
ATOM 580 C CA . ASP A 1 76 ? 3.572 8.345 8.075 1.00 56.06 76 ASP A CA 1
ATOM 581 C C . ASP A 1 76 ? 3.575 8.854 6.623 1.00 56.06 76 ASP A C 1
ATOM 583 O O . ASP A 1 76 ? 4.565 8.716 5.909 1.00 56.06 76 ASP A O 1
ATOM 587 N N . MET A 1 77 ? 2.487 9.527 6.226 1.00 55.84 77 MET A N 1
ATOM 588 C CA . MET A 1 77 ? 2.461 10.834 5.539 1.00 55.84 77 MET A CA 1
ATOM 589 C C . MET A 1 77 ? 1.081 11.073 4.903 1.00 55.84 77 MET A C 1
ATOM 591 O O . MET A 1 77 ? 0.728 10.476 3.890 1.00 55.84 77 MET A O 1
ATOM 595 N N . THR A 1 78 ? 0.339 12.025 5.474 1.00 51.31 78 THR A N 1
ATOM 596 C CA . THR A 1 78 ? -0.712 12.821 4.812 1.00 51.31 78 THR A CA 1
ATOM 597 C C . THR A 1 78 ? -1.814 12.034 4.084 1.00 51.31 78 THR A C 1
ATOM 599 O O . THR A 1 78 ? -1.820 11.900 2.861 1.00 51.31 78 THR A O 1
ATOM 602 N N . SER A 1 79 ? -2.846 11.624 4.826 1.00 42.75 79 SER A N 1
ATOM 603 C CA . SER A 1 79 ? -4.185 11.400 4.265 1.00 42.75 79 SER A CA 1
ATOM 604 C C . SER A 1 79 ? -5.249 11.882 5.260 1.00 42.75 79 SER A C 1
ATOM 606 O O . SER A 1 79 ? -5.199 11.484 6.425 1.00 42.75 79 SER A O 1
ATOM 608 N N . PRO A 1 80 ? -6.180 12.770 4.869 1.00 53.94 80 PRO A N 1
ATOM 609 C CA . PRO A 1 80 ? -7.226 13.235 5.765 1.00 53.94 80 PRO A CA 1
ATOM 610 C C . PRO A 1 80 ? -8.329 12.169 5.916 1.00 53.94 80 PRO A C 1
ATOM 612 O O . PRO A 1 80 ? -8.827 11.641 4.927 1.00 53.94 80 PRO A O 1
ATOM 615 N N . GLN A 1 81 ? -8.758 11.950 7.166 1.00 50.41 81 GLN A N 1
ATOM 616 C CA . GLN A 1 81 ? -10.100 11.483 7.568 1.00 50.41 81 GLN A CA 1
ATOM 617 C C . GLN A 1 81 ? -10.433 9.981 7.474 1.00 50.41 81 GLN A C 1
ATOM 619 O O . GLN A 1 81 ? -11.435 9.578 6.890 1.00 50.41 81 GLN A O 1
ATOM 624 N N . SER A 1 82 ? -9.700 9.148 8.211 1.00 59.25 82 SER A N 1
ATOM 625 C CA . SER A 1 82 ? -10.315 7.981 8.858 1.00 59.25 82 SER A CA 1
ATOM 626 C C . SER A 1 82 ? -9.904 7.998 10.324 1.00 59.25 82 SER A C 1
ATOM 628 O O . SER A 1 82 ? -8.730 7.791 10.629 1.00 59.25 82 SER A O 1
ATOM 630 N N . LEU A 1 83 ? -10.845 8.334 11.217 1.00 68.88 83 LEU A N 1
ATOM 631 C CA . LEU A 1 83 ? -10.642 8.304 12.668 1.00 68.88 83 LEU A CA 1
ATOM 632 C C . LEU A 1 83 ? -10.555 6.845 13.113 1.00 68.88 83 LEU A C 1
ATOM 634 O O . LEU A 1 83 ? -11.531 6.235 13.546 1.00 68.88 83 LEU A O 1
ATOM 638 N N . GLN A 1 84 ? -9.382 6.266 12.920 1.00 79.81 84 GLN A N 1
ATOM 639 C CA . GLN A 1 84 ? -9.041 4.978 13.483 1.00 79.81 84 GLN A CA 1
ATOM 640 C C . GLN A 1 84 ? -8.550 5.200 14.898 1.00 79.81 84 GLN A C 1
ATOM 642 O O . GLN A 1 84 ? -7.640 5.995 15.122 1.00 79.81 84 GLN A O 1
ATOM 647 N N . PHE A 1 85 ? -9.170 4.498 15.834 1.00 82.19 85 PHE A N 1
ATOM 648 C CA . PHE A 1 85 ? -8.766 4.506 17.226 1.00 82.19 85 PHE A CA 1
ATOM 649 C C . PHE A 1 85 ? -8.156 3.157 17.562 1.00 82.19 85 PHE A C 1
ATOM 651 O O . PHE A 1 85 ? -8.734 2.112 17.247 1.00 82.19 85 PHE A O 1
ATOM 658 N N . ASP A 1 86 ? -7.006 3.190 18.224 1.00 89.25 86 ASP A N 1
ATOM 659 C CA . ASP A 1 86 ? -6.423 1.991 18.802 1.00 89.25 86 ASP A CA 1
ATOM 660 C C . ASP A 1 86 ? -7.345 1.443 19.894 1.00 89.25 86 ASP A C 1
ATOM 662 O O . ASP A 1 86 ? -8.057 2.186 20.578 1.00 89.25 86 ASP A O 1
ATOM 666 N N . PHE A 1 87 ? -7.320 0.124 20.096 1.00 90.69 87 PHE A N 1
ATOM 667 C CA . PHE A 1 87 ? -8.124 -0.512 21.143 1.00 90.69 87 PHE A CA 1
ATOM 668 C C . PHE A 1 87 ? -7.830 0.084 22.525 1.00 90.69 87 PHE A C 1
ATOM 670 O O . PHE A 1 87 ? -8.753 0.331 23.290 1.00 90.69 87 PHE A O 1
ATOM 677 N N . THR A 1 88 ? -6.564 0.399 22.805 1.00 90.75 88 THR A N 1
ATOM 678 C CA . THR A 1 88 ? -6.129 1.059 24.045 1.00 90.75 88 THR A CA 1
ATOM 679 C C . THR A 1 88 ? -6.775 2.432 24.227 1.00 90.75 88 THR A C 1
ATOM 681 O O . THR A 1 88 ? -7.123 2.811 25.343 1.00 90.75 88 THR A O 1
ATOM 684 N N . THR A 1 89 ? -6.992 3.176 23.138 1.00 91.06 89 THR A N 1
ATOM 685 C CA . THR A 1 89 ? -7.714 4.452 23.163 1.00 91.06 89 THR A CA 1
ATOM 686 C C . THR A 1 89 ? -9.187 4.245 23.499 1.00 91.06 89 THR A C 1
ATOM 688 O O . THR A 1 89 ? -9.730 4.987 24.314 1.00 91.06 89 THR A O 1
ATOM 691 N N . ILE A 1 90 ? -9.834 3.231 22.917 1.00 92.62 90 ILE A N 1
ATOM 692 C CA . ILE A 1 90 ? -11.236 2.895 23.215 1.00 92.62 90 ILE A CA 1
ATOM 693 C C . ILE A 1 90 ? -11.394 2.392 24.658 1.00 92.62 90 ILE A C 1
ATOM 695 O O . ILE A 1 90 ? -12.331 2.781 25.357 1.00 92.62 90 ILE A O 1
ATOM 699 N N . GLU A 1 91 ? -10.463 1.567 25.128 1.00 93.62 91 GLU A N 1
ATOM 700 C CA . GLU A 1 91 ? -10.418 1.058 26.499 1.00 93.62 91 GLU A CA 1
ATOM 701 C C . GLU A 1 91 ? -10.273 2.207 27.503 1.00 93.62 91 GLU A C 1
ATOM 703 O O . GLU A 1 91 ? -11.056 2.305 28.446 1.00 93.62 91 GLU A O 1
ATOM 708 N N . ALA A 1 92 ? -9.340 3.133 27.264 1.00 93.44 92 ALA A N 1
ATOM 709 C CA . ALA A 1 92 ? -9.173 4.317 28.101 1.00 93.44 92 ALA A CA 1
ATOM 710 C C . ALA A 1 92 ? -10.405 5.236 28.050 1.00 93.44 92 ALA A C 1
ATOM 712 O O . ALA A 1 92 ? -10.878 5.693 29.089 1.00 93.44 92 ALA A O 1
ATOM 713 N N . ALA A 1 93 ? -10.969 5.467 26.860 1.00 93.69 93 ALA A N 1
ATOM 714 C CA . ALA A 1 93 ? -12.141 6.320 26.689 1.00 93.69 93 ALA A CA 1
ATOM 715 C C . ALA A 1 93 ? -13.372 5.779 27.430 1.00 93.69 93 ALA A C 1
ATOM 717 O O . ALA A 1 93 ? -14.185 6.568 27.906 1.00 93.69 93 ALA A O 1
ATOM 718 N N . THR A 1 94 ? -13.519 4.455 27.527 1.00 95.25 94 THR A N 1
ATOM 719 C CA . THR A 1 94 ? -14.654 3.778 28.180 1.00 95.25 94 THR A CA 1
ATOM 720 C C . THR A 1 94 ? -14.424 3.460 29.659 1.00 95.25 94 THR A C 1
ATOM 722 O O . THR A 1 94 ? -15.286 2.823 30.271 1.00 95.25 94 THR A O 1
ATOM 725 N N . ASP A 1 95 ? -13.312 3.916 30.248 1.00 94.94 95 ASP A N 1
A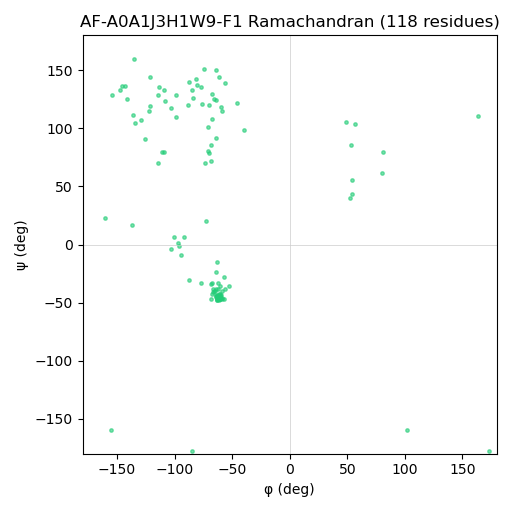TOM 726 C CA . ASP A 1 95 ? -12.890 3.556 31.609 1.00 94.94 95 ASP A CA 1
ATOM 727 C C . ASP A 1 95 ? -12.826 2.029 31.791 1.00 94.94 95 ASP A C 1
ATOM 729 O O . ASP A 1 95 ? -13.520 1.448 32.622 1.00 94.94 95 ASP A O 1
ATOM 733 N N . ASN A 1 96 ? -12.060 1.358 30.926 1.00 95.62 96 ASN A N 1
ATOM 734 C CA . ASN A 1 96 ? -11.917 -0.101 30.896 1.00 95.62 96 ASN A CA 1
ATOM 735 C C . ASN A 1 96 ? -13.267 -0.842 30.806 1.00 95.62 96 ASN A C 1
ATOM 737 O O . ASN A 1 96 ? -13.523 -1.798 31.536 1.00 95.62 96 ASN A O 1
ATOM 741 N N . PHE A 1 97 ? -14.178 -0.363 29.949 1.00 95.62 97 PHE A N 1
ATOM 742 C CA . PHE A 1 97 ? -15.538 -0.907 29.835 1.00 95.62 97 PHE A CA 1
ATOM 743 C C . PHE A 1 97 ? -16.266 -0.990 31.194 1.00 95.62 97 PHE A C 1
ATOM 745 O O . PHE A 1 97 ? -16.972 -1.955 31.499 1.00 95.62 97 PHE A O 1
ATOM 752 N N . SER A 1 98 ? -16.095 0.038 32.032 1.00 95.31 98 SER A N 1
ATOM 753 C CA . SER A 1 98 ? -16.728 0.124 33.348 1.00 95.31 98 SER A CA 1
ATOM 754 C C . SER A 1 98 ? -18.249 0.004 33.248 1.00 95.31 98 SER A C 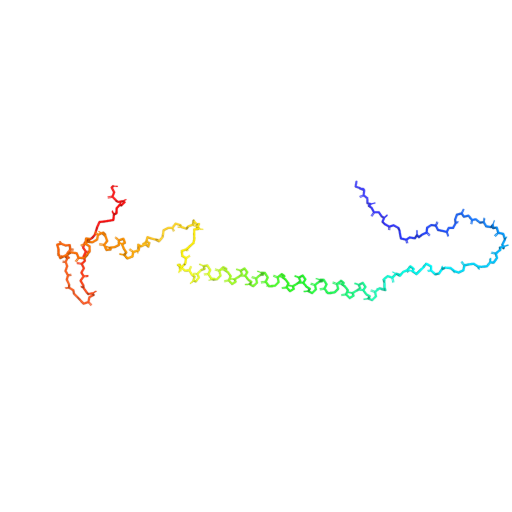1
ATOM 756 O O . SER A 1 98 ? -18.899 0.620 32.397 1.00 95.31 98 SER A O 1
ATOM 758 N N . ARG A 1 99 ? -18.862 -0.735 34.183 1.00 95.56 99 ARG A N 1
ATOM 759 C CA . ARG A 1 99 ? -20.326 -0.897 34.253 1.00 95.56 99 ARG A CA 1
ATOM 760 C C . ARG A 1 99 ? -21.054 0.446 34.375 1.00 95.56 99 ARG A C 1
ATOM 762 O O . ARG A 1 99 ? -22.177 0.558 33.893 1.00 95.56 99 ARG A O 1
ATOM 769 N N . ASN A 1 100 ? -20.413 1.460 34.958 1.00 95.69 100 ASN A N 1
ATOM 770 C CA . ASN A 1 100 ? -20.970 2.811 35.074 1.00 95.69 100 ASN A CA 1
ATOM 771 C C . ASN A 1 100 ? -21.176 3.486 33.709 1.00 95.69 100 ASN A C 1
ATOM 773 O O . ASN A 1 100 ? -22.032 4.357 33.578 1.00 95.69 100 ASN A O 1
ATOM 777 N N . ASN A 1 101 ? -20.427 3.056 32.691 1.00 95.00 101 ASN A N 1
ATOM 778 C CA . ASN A 1 101 ? -20.524 3.554 31.326 1.00 95.00 101 ASN A CA 1
ATOM 779 C C . ASN A 1 101 ? -21.409 2.675 30.430 1.00 95.00 101 ASN A C 1
ATOM 781 O O . ASN A 1 101 ? -21.596 3.009 29.260 1.00 95.00 101 ASN A O 1
ATOM 785 N N . LYS A 1 102 ? -21.977 1.570 30.933 1.00 96.38 102 LYS A N 1
ATOM 786 C CA . LYS A 1 102 ? -22.835 0.684 30.134 1.00 96.38 102 LYS A CA 1
ATOM 787 C C . LYS A 1 102 ? -24.170 1.365 29.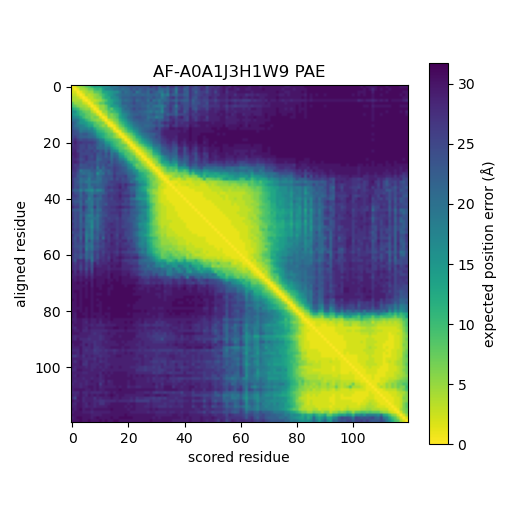825 1.00 96.38 102 LYS A C 1
ATOM 789 O O . LYS A 1 102 ? -24.945 1.686 30.721 1.00 96.38 102 LYS A O 1
ATOM 794 N N . LEU A 1 103 ? -24.459 1.526 28.540 1.00 96.50 103 LEU A N 1
ATOM 795 C CA . LEU A 1 103 ? -25.714 2.078 28.027 1.00 96.50 103 LEU A CA 1
ATOM 796 C C . LEU A 1 103 ? -26.784 0.998 27.839 1.00 96.50 103 LEU A C 1
ATOM 798 O O . LEU A 1 103 ? -27.973 1.275 27.966 1.00 96.50 103 LEU A O 1
ATOM 802 N N . GLY A 1 104 ? -26.376 -0.239 27.541 1.00 96.25 104 GLY A N 1
ATOM 803 C CA . GLY A 1 104 ? -27.311 -1.340 27.333 1.00 96.25 104 GLY A CA 1
ATOM 804 C C . GLY A 1 104 ? -26.654 -2.626 26.845 1.00 96.25 104 GLY A C 1
ATOM 805 O O . GLY A 1 104 ? -25.431 -2.720 26.722 1.00 96.25 104 GLY A O 1
ATOM 806 N N . GLN A 1 105 ? -27.485 -3.635 26.590 1.00 97.75 105 GLN A N 1
ATOM 807 C CA . GLN A 1 105 ? -27.079 -4.917 26.022 1.00 97.75 105 GLN A CA 1
ATOM 808 C C . GLN A 1 105 ? -28.181 -5.459 25.109 1.00 97.75 105 GLN A C 1
ATOM 810 O O . GLN A 1 105 ? -29.357 -5.415 25.469 1.00 97.75 105 GLN A O 1
ATOM 815 N N . GLY A 1 106 ? -27.801 -5.981 23.943 1.00 95.50 106 GLY A N 1
ATOM 816 C CA . GLY A 1 106 ? -28.727 -6.569 22.972 1.00 95.50 106 GLY A CA 1
ATOM 817 C C . GLY A 1 106 ? -28.046 -7.598 22.070 1.00 95.50 106 GLY A C 1
ATOM 818 O O . GLY A 1 106 ? -26.977 -8.106 22.399 1.00 95.50 106 GLY A O 1
ATOM 819 N N . GLY A 1 107 ? -28.640 -7.887 20.907 1.00 97.12 107 GLY A N 1
ATOM 820 C CA . GLY A 1 107 ? -28.111 -8.875 19.949 1.00 97.12 107 GLY A CA 1
ATOM 821 C C . GLY A 1 107 ? -26.735 -8.537 19.356 1.00 97.12 107 GLY A C 1
ATOM 822 O O . GLY A 1 107 ? -26.074 -9.413 18.814 1.00 97.12 107 GLY A O 1
ATOM 823 N N . PHE A 1 108 ? -26.289 -7.288 19.499 1.00 90.00 108 PHE A N 1
ATOM 824 C CA . PHE A 1 108 ? -24.975 -6.806 19.065 1.00 90.00 108 PHE A CA 1
ATOM 825 C C . PHE A 1 108 ? -23.926 -6.787 20.193 1.00 90.00 108 PHE A C 1
ATOM 827 O O . PHE A 1 108 ? -22.795 -6.378 19.958 1.00 90.00 108 PHE A O 1
ATOM 834 N N . GLY A 1 109 ? -24.287 -7.218 21.409 1.00 95.94 109 GLY A N 1
ATOM 835 C CA . GLY A 1 109 ? -23.415 -7.195 22.584 1.00 95.94 109 GLY A CA 1
ATOM 836 C C . GLY A 1 109 ? -23.714 -6.046 23.547 1.00 95.94 109 GLY A C 1
ATOM 837 O O . GLY A 1 109 ? -24.827 -5.514 23.589 1.00 95.94 109 GLY A O 1
ATOM 838 N N . GLU A 1 110 ? -22.728 -5.718 24.377 1.00 96.81 110 GLU A N 1
ATOM 839 C CA . GLU A 1 110 ? -22.791 -4.631 25.352 1.00 96.81 110 GLU A CA 1
ATOM 840 C C . GLU A 1 110 ? -22.355 -3.307 24.720 1.00 96.81 110 GLU A C 1
ATOM 842 O O . GLU A 1 110 ? -21.400 -3.261 23.948 1.00 96.81 110 GLU A O 1
ATOM 847 N N . VAL A 1 111 ? -23.049 -2.222 25.059 1.00 96.25 111 VAL A N 1
ATOM 848 C CA . VAL A 1 111 ? -22.759 -0.881 24.540 1.00 96.25 111 VAL A CA 1
ATOM 849 C C . VAL A 1 111 ? -22.288 -0.001 25.689 1.00 96.25 111 VAL A C 1
ATOM 851 O O . VAL A 1 111 ? -22.981 0.091 26.703 1.00 96.25 111 VAL A O 1
ATOM 854 N N . TYR A 1 112 ? -21.144 0.664 25.521 1.00 96.81 112 TYR A N 1
ATOM 855 C CA . TYR A 1 112 ? -20.518 1.526 26.526 1.00 96.81 112 TYR A CA 1
ATOM 856 C C . TYR A 1 112 ? -20.344 2.958 26.007 1.00 96.81 112 TYR A C 1
ATOM 858 O O . TYR A 1 112 ? -20.064 3.172 24.828 1.00 96.81 112 TYR A O 1
ATOM 866 N N . LYS A 1 113 ? -20.499 3.945 26.893 1.00 94.62 113 LYS A N 1
ATOM 867 C CA . LYS A 1 113 ? -20.157 5.351 26.660 1.00 94.62 113 LYS A CA 1
ATOM 868 C C . LYS A 1 113 ? -18.652 5.544 26.858 1.00 94.62 113 LYS A C 1
ATOM 870 O O . LYS A 1 113 ? -18.102 5.048 27.834 1.00 94.62 113 LYS A O 1
ATOM 875 N N . GLY A 1 114 ? -18.007 6.308 25.981 1.00 93.50 114 GLY A N 1
ATOM 876 C CA . GLY A 1 114 ? -16.623 6.735 26.181 1.00 93.50 114 GLY A CA 1
ATOM 877 C C . GLY A 1 114 ? -16.399 8.212 25.867 1.00 93.50 114 GLY A C 1
ATOM 878 O O . GLY A 1 114 ? -17.208 8.821 25.166 1.00 93.50 114 GLY A O 1
ATOM 879 N N . MET A 1 115 ? -15.319 8.788 26.402 1.00 93.06 115 MET A N 1
ATOM 880 C CA . MET A 1 115 ? -14.854 10.148 26.098 1.00 93.06 115 MET A CA 1
ATOM 881 C C . MET A 1 115 ? -13.432 10.106 25.540 1.00 93.06 115 MET A C 1
ATOM 883 O O . MET A 1 115 ? -12.507 9.647 26.207 1.00 93.06 115 MET A O 1
ATOM 887 N N . LEU A 1 116 ? -13.266 10.583 24.308 1.00 88.69 116 LEU A N 1
ATOM 888 C CA . LEU A 1 116 ? -11.966 10.686 23.653 1.00 88.69 116 LEU A CA 1
ATOM 889 C C . LEU A 1 116 ? -11.238 11.955 24.133 1.00 88.69 116 LEU A C 1
ATOM 891 O O . LEU A 1 116 ? -11.879 12.992 24.297 1.00 88.69 116 LEU A O 1
ATOM 895 N N . PRO A 1 117 ? -9.909 11.919 24.319 1.00 74.44 117 PRO A N 1
ATOM 896 C CA . PRO A 1 117 ? -9.146 13.021 24.914 1.00 74.44 117 PRO A CA 1
ATOM 897 C C . PRO A 1 117 ? -8.953 14.275 24.028 1.00 74.44 117 PRO A C 1
ATOM 899 O O . PRO A 1 117 ? -8.053 15.055 24.304 1.00 74.44 117 PRO A O 1
ATOM 902 N N . ASN A 1 118 ? -9.771 14.506 22.992 1.00 68.56 118 ASN A N 1
ATOM 903 C CA . ASN A 1 118 ? -9.590 15.620 22.041 1.00 68.56 118 ASN A CA 1
ATOM 904 C C . ASN A 1 118 ? -10.873 16.375 21.643 1.00 68.56 118 ASN A C 1
ATOM 906 O O . ASN A 1 118 ? -10.853 17.126 20.675 1.00 68.56 118 ASN A O 1
ATOM 910 N N . GLU A 1 119 ? -11.970 16.230 22.385 1.00 59.50 119 GLU A N 1
ATOM 911 C CA . GLU A 1 119 ? -13.217 16.962 22.106 1.00 59.50 119 GLU A CA 1
ATOM 912 C C . GLU A 1 119 ? -13.532 17.937 23.259 1.00 59.50 119 GLU A C 1
ATOM 914 O O . GLU A 1 119 ? -14.435 17.702 24.064 1.00 59.50 119 GLU A O 1
ATOM 919 N N . THR A 1 120 ? -12.726 19.001 23.375 1.00 40.59 120 THR A N 1
ATOM 920 C CA . THR A 1 120 ? -13.129 20.269 24.026 1.00 40.59 120 THR A CA 1
ATOM 921 C C . THR A 1 120 ? -13.874 21.157 23.053 1.00 40.59 120 THR A C 1
ATOM 923 O O . THR A 1 120 ? -13.374 21.282 21.912 1.00 40.59 120 THR A O 1
#